Protein AF-K1SAR2-F1 (afdb_monomer_lite)

InterPro domains:
  IPR029493 ATP-dependent RecD2 DNA helicase-like, helix-hairpin-helix domain [PF14490] (45-134)

Structure (mmCIF, N/CA/C/O backbone):
data_AF-K1SAR2-F1
#
_entry.id   AF-K1SAR2-F1
#
loop_
_atom_site.group_PDB
_atom_site.id
_atom_site.type_symbol
_atom_site.label_atom_id
_atom_site.label_alt_id
_atom_site.label_comp_id
_atom_site.label_asym_id
_atom_site.label_entity_id
_atom_site.label_seq_id
_atom_site.pdbx_PDB_ins_code
_atom_site.Cartn_x
_atom_site.Cartn_y
_atom_site.Cartn_z
_atom_site.occupancy
_atom_site.B_iso_or_equiv
_atom_site.auth_seq_id
_atom_site.auth_comp_id
_atom_site.auth_asym_id
_atom_site.auth_atom_id
_atom_site.pdbx_PDB_model_num
ATOM 1 N N . MET A 1 1 ? -13.795 -10.267 24.589 1.00 80.06 1 MET A N 1
ATOM 2 C CA . MET A 1 1 ? -12.556 -9.592 24.129 1.00 80.06 1 MET A CA 1
ATOM 3 C C . MET A 1 1 ? -12.814 -8.097 23.922 1.00 80.06 1 MET A C 1
ATOM 5 O O . MET A 1 1 ? -13.936 -7.652 24.122 1.00 80.06 1 MET A O 1
ATOM 9 N N . LEU A 1 2 ? -11.798 -7.275 23.608 1.00 86.25 2 LEU A N 1
ATOM 10 C CA . LEU A 1 2 ? -12.027 -5.857 23.268 1.00 86.25 2 LEU A CA 1
ATOM 11 C C . LEU A 1 2 ? -12.866 -5.720 21.990 1.00 86.25 2 LEU A C 1
ATOM 13 O O . LEU A 1 2 ? -13.770 -4.899 21.973 1.00 86.25 2 LEU A O 1
ATOM 17 N N . ALA A 1 3 ? -12.591 -6.562 20.989 1.00 87.00 3 ALA A N 1
ATOM 18 C CA . ALA A 1 3 ? -13.339 -6.624 19.735 1.00 87.00 3 ALA A CA 1
ATOM 19 C C . ALA A 1 3 ? -14.831 -6.903 19.970 1.00 87.00 3 ALA A C 1
ATOM 21 O O . ALA A 1 3 ? -15.654 -6.113 19.527 1.00 87.00 3 ALA A O 1
ATOM 22 N N . ASP A 1 4 ? -15.166 -7.929 20.761 1.00 92.56 4 ASP A N 1
ATOM 23 C CA . ASP A 1 4 ? -16.566 -8.243 21.095 1.00 92.56 4 ASP A CA 1
ATOM 24 C C . ASP A 1 4 ? -17.285 -7.037 21.710 1.00 92.56 4 ASP A C 1
ATOM 26 O O . ASP A 1 4 ? -18.366 -6.688 21.277 1.00 92.56 4 ASP A O 1
ATOM 30 N N . ARG A 1 5 ? -16.639 -6.302 22.628 1.00 92.81 5 ARG A N 1
ATOM 31 C CA . ARG A 1 5 ? -17.244 -5.106 23.247 1.00 92.81 5 ARG A CA 1
ATOM 32 C C . ARG A 1 5 ? -17.472 -3.950 22.274 1.00 92.81 5 ARG A C 1
ATOM 34 O O . ARG A 1 5 ? -18.338 -3.119 22.530 1.00 92.81 5 ARG A O 1
ATOM 41 N N . ILE A 1 6 ? -16.664 -3.855 21.219 1.00 91.38 6 ILE A N 1
ATOM 42 C CA . ILE A 1 6 ? -16.856 -2.866 20.156 1.00 91.38 6 ILE A CA 1
ATOM 43 C C . ILE A 1 6 ? -18.076 -3.265 19.321 1.00 91.38 6 ILE A C 1
ATOM 45 O O . ILE A 1 6 ? -18.974 -2.446 19.143 1.00 91.38 6 ILE A O 1
ATOM 49 N N . VAL A 1 7 ? -18.148 -4.531 18.905 1.00 93.75 7 VAL A N 1
ATOM 50 C CA . VAL A 1 7 ? -19.267 -5.064 18.115 1.00 93.75 7 VAL A CA 1
ATOM 51 C C . VAL A 1 7 ? -20.577 -5.055 18.907 1.00 93.75 7 VAL A C 1
ATOM 53 O O . VAL A 1 7 ? -21.597 -4.644 18.374 1.00 93.75 7 VAL A O 1
ATOM 56 N N . ASP A 1 8 ? -20.561 -5.408 20.191 1.00 94.88 8 ASP A N 1
ATOM 57 C CA . ASP A 1 8 ? -21.747 -5.391 21.058 1.00 94.88 8 ASP A CA 1
ATOM 58 C C . ASP A 1 8 ? -22.341 -3.983 21.199 1.00 94.88 8 ASP A C 1
ATOM 60 O O . ASP A 1 8 ? -23.549 -3.826 21.375 1.00 94.88 8 ASP A O 1
ATOM 64 N N . LYS A 1 9 ? -21.493 -2.947 21.152 1.00 94.56 9 LYS A N 1
ATOM 65 C CA . LYS A 1 9 ? -21.925 -1.558 21.320 1.00 94.56 9 LYS A CA 1
ATOM 66 C C . LYS A 1 9 ? -22.355 -0.902 20.010 1.00 94.56 9 LYS A C 1
ATOM 68 O O . LYS A 1 9 ? -23.314 -0.135 20.015 1.00 94.56 9 LYS A O 1
ATOM 73 N N . PHE A 1 10 ? -21.630 -1.157 18.926 1.00 94.44 10 PHE A N 1
ATOM 74 C CA . PHE A 1 10 ? -21.813 -0.447 17.658 1.00 94.44 10 PHE A CA 1
ATOM 75 C C . PHE A 1 10 ? -22.433 -1.305 16.555 1.00 94.44 10 PHE A C 1
ATOM 77 O O . PHE A 1 10 ? -22.876 -0.766 15.549 1.00 94.44 10 PHE A O 1
ATOM 84 N N . GLY A 1 11 ? -22.512 -2.623 16.734 1.00 94.69 11 GLY A N 1
ATOM 85 C CA . GLY A 1 11 ? -23.133 -3.538 15.781 1.00 94.69 11 GLY A CA 1
ATOM 86 C C . GLY A 1 11 ? -22.559 -3.381 14.374 1.00 94.69 11 GLY A C 1
ATOM 87 O O . GLY A 1 11 ? -21.339 -3.373 14.182 1.00 94.69 11 GLY A O 1
ATOM 88 N N . GLU A 1 12 ? -23.453 -3.223 13.399 1.00 93.25 12 GLU A N 1
ATOM 89 C CA . GLU A 1 12 ? -23.121 -3.047 11.980 1.00 93.25 12 GLU A CA 1
ATOM 90 C C . GLU A 1 12 ? -22.351 -1.744 11.698 1.00 93.25 12 GLU A C 1
ATOM 92 O O . GLU A 1 12 ? -21.537 -1.703 10.776 1.00 93.25 12 GLU A O 1
ATOM 97 N N . ASP A 1 13 ? -22.503 -0.717 12.542 1.00 94.69 13 ASP A N 1
ATOM 98 C CA . ASP A 1 13 ? -21.791 0.561 12.420 1.00 94.69 13 ASP A CA 1
ATOM 99 C C . ASP A 1 13 ? -20.332 0.492 12.890 1.00 94.69 13 ASP A C 1
ATOM 101 O O . ASP A 1 13 ? -19.609 1.478 12.781 1.00 94.69 13 ASP A O 1
ATOM 105 N N . THR A 1 14 ? -19.863 -0.647 13.412 1.00 93.06 14 THR A N 1
ATOM 106 C CA . THR A 1 14 ? -18.519 -0.773 14.002 1.00 93.06 14 THR A CA 1
ATOM 107 C C . THR A 1 14 ? -17.421 -0.259 13.070 1.00 93.06 14 THR A C 1
ATOM 109 O O . THR A 1 14 ? -16.591 0.544 13.490 1.00 93.06 14 THR A O 1
ATOM 112 N N . PHE A 1 15 ? -17.411 -0.696 11.808 1.00 90.94 15 PHE A N 1
ATOM 113 C CA . PHE A 1 15 ? -16.390 -0.264 10.849 1.00 90.94 15 PHE A CA 1
ATOM 114 C C . PHE A 1 15 ? -16.514 1.219 10.515 1.00 90.94 15 PHE A C 1
ATOM 116 O O . PHE A 1 15 ? -15.514 1.928 10.568 1.00 90.94 15 PHE A O 1
ATOM 123 N N . ARG A 1 16 ? -17.739 1.693 10.259 1.00 94.12 16 ARG A N 1
ATOM 124 C CA . ARG A 1 16 ? -18.018 3.106 9.990 1.00 94.12 16 ARG A CA 1
ATOM 125 C C . ARG A 1 16 ? -17.544 3.993 11.139 1.00 94.12 16 ARG A C 1
ATOM 127 O O . ARG A 1 16 ? -16.902 5.000 10.902 1.00 94.12 16 ARG A O 1
ATOM 134 N N . ILE A 1 17 ? -17.782 3.588 12.385 1.00 95.75 17 ILE A N 1
ATOM 135 C CA . ILE A 1 17 ? -17.346 4.333 13.570 1.00 95.75 17 ILE A CA 1
ATOM 136 C C . ILE A 1 17 ? -15.827 4.331 13.710 1.00 95.75 17 ILE A C 1
ATOM 138 O O . ILE A 1 17 ? -15.260 5.362 14.042 1.00 95.75 17 ILE A O 1
ATOM 142 N N . ILE A 1 18 ? -15.149 3.211 13.451 1.00 94.25 18 ILE A N 1
ATOM 143 C CA . ILE A 1 18 ? -13.682 3.186 13.508 1.00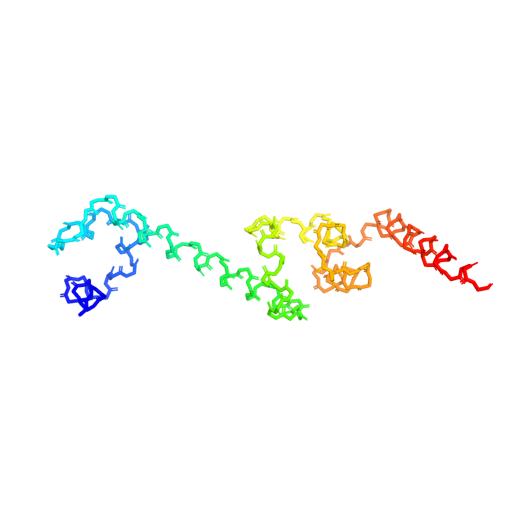 94.25 18 ILE A CA 1
ATOM 144 C C . ILE A 1 18 ? -13.073 4.098 12.425 1.00 94.25 18 ILE A C 1
ATOM 146 O O . ILE A 1 18 ? -12.022 4.685 12.673 1.00 94.25 18 ILE A O 1
ATOM 150 N N . GLU A 1 19 ? -13.706 4.220 11.255 1.00 91.12 19 GLU A N 1
ATOM 151 C CA . GLU A 1 19 ? -13.211 5.036 10.134 1.00 91.12 19 GLU A CA 1
ATOM 152 C C . GLU A 1 19 ? -13.605 6.526 10.238 1.00 91.12 19 GLU A C 1
ATOM 154 O O . GLU A 1 19 ? -12.770 7.390 9.995 1.00 91.12 19 GLU A O 1
ATOM 159 N N . GLU A 1 20 ? -14.848 6.844 10.608 1.00 94.12 20 GLU A N 1
ATOM 160 C CA . GLU A 1 20 ? -15.413 8.204 10.524 1.00 94.12 20 GLU A CA 1
ATOM 161 C C . GLU A 1 20 ? -15.500 8.934 11.873 1.00 94.12 20 GLU A C 1
ATOM 163 O O . GLU A 1 20 ? -15.354 10.153 11.922 1.00 94.12 20 GLU A O 1
ATOM 168 N N . GLU A 1 21 ? -15.756 8.205 12.964 1.00 95.94 21 GLU A N 1
ATOM 169 C CA . GLU A 1 21 ? -16.022 8.760 14.305 1.00 95.94 21 GLU A CA 1
ATOM 170 C C . GLU A 1 21 ? -15.235 7.994 15.396 1.00 95.94 21 GLU A C 1
ATOM 172 O O . GLU A 1 21 ? -15.825 7.505 16.376 1.00 95.94 21 GLU A O 1
ATOM 177 N N . PRO A 1 22 ? -13.906 7.805 15.249 1.00 95.88 22 PRO A N 1
ATOM 178 C CA . PRO A 1 22 ? -13.144 6.889 16.092 1.00 95.88 22 PRO A CA 1
ATOM 179 C C . PRO A 1 22 ? -13.215 7.242 17.577 1.00 95.88 22 PRO A C 1
ATOM 181 O O . PRO A 1 22 ? -13.225 6.346 18.420 1.00 95.88 22 PRO A O 1
ATOM 184 N N . GLU A 1 23 ? -13.351 8.518 17.935 1.00 96.62 23 GLU A N 1
ATOM 185 C CA . GLU A 1 23 ? -13.522 8.987 19.310 1.00 96.62 23 GLU A CA 1
ATOM 186 C C . GLU A 1 23 ? -14.665 8.294 20.061 1.00 96.62 23 GLU A C 1
ATOM 188 O O . GLU A 1 23 ? -14.568 8.119 21.280 1.00 96.62 23 GLU A O 1
ATOM 193 N N . ARG A 1 24 ? -15.699 7.814 19.360 1.00 96.25 24 ARG A N 1
ATOM 194 C CA . ARG A 1 24 ? -16.817 7.084 19.970 1.00 96.25 24 ARG A CA 1
ATOM 195 C C . ARG A 1 24 ? -16.405 5.744 20.551 1.00 96.25 24 ARG A C 1
ATOM 197 O O . ARG A 1 24 ? -17.014 5.285 21.516 1.00 96.25 24 ARG A O 1
ATOM 204 N N . LEU A 1 25 ? -15.309 5.142 20.089 1.00 95.88 25 LEU A N 1
ATOM 205 C CA . LEU A 1 25 ? -14.757 3.950 20.738 1.00 95.88 25 LEU A CA 1
ATOM 206 C C . LEU A 1 25 ? -14.395 4.222 22.208 1.00 95.88 25 LEU A C 1
ATOM 208 O O . LEU A 1 25 ? -14.452 3.301 23.022 1.00 95.88 25 LEU A O 1
ATOM 212 N N . ALA A 1 26 ? -14.085 5.470 22.586 1.00 96.12 26 ALA A N 1
ATOM 213 C CA . ALA A 1 26 ? -13.823 5.848 23.977 1.00 96.12 26 ALA A CA 1
ATOM 214 C C . ALA A 1 26 ? -15.069 5.771 24.881 1.00 96.12 26 ALA A C 1
ATOM 216 O O . ALA A 1 26 ? -14.947 5.767 26.106 1.00 96.12 26 ALA A O 1
ATOM 217 N N . GLU A 1 27 ? -16.269 5.632 24.309 1.00 94.06 27 GLU A N 1
ATOM 218 C CA . GLU A 1 27 ? -17.475 5.329 25.075 1.00 94.06 27 GLU A CA 1
ATOM 219 C C . GLU A 1 27 ? -17.483 3.886 25.634 1.00 94.06 27 GLU A C 1
ATOM 221 O O . GLU A 1 27 ? -18.387 3.514 26.390 1.00 94.06 27 GLU A O 1
ATOM 226 N N . ILE A 1 28 ? -16.522 3.041 25.243 1.00 94.50 28 ILE A N 1
ATOM 227 C CA . ILE A 1 28 ? -16.333 1.687 25.771 1.00 94.50 28 ILE A CA 1
ATOM 228 C C . ILE A 1 28 ? -15.343 1.739 26.930 1.00 94.50 28 ILE A C 1
ATOM 230 O O . ILE A 1 28 ? -14.194 2.165 26.793 1.00 94.50 28 ILE A O 1
ATOM 234 N N . ARG A 1 29 ? -15.750 1.207 28.088 1.00 91.69 29 ARG A N 1
ATOM 235 C CA . ARG A 1 29 ? -14.908 1.165 29.291 1.00 91.69 29 ARG A CA 1
ATOM 236 C C . ARG A 1 29 ? -13.537 0.534 28.999 1.00 91.69 29 ARG A C 1
ATOM 238 O O . ARG A 1 29 ? -13.439 -0.651 28.673 1.00 91.69 29 ARG A O 1
ATOM 245 N N . GLY A 1 30 ? -12.470 1.307 29.201 1.00 91.44 30 GLY A N 1
ATOM 246 C CA . GLY A 1 30 ? -11.085 0.865 28.991 1.00 91.44 30 GLY A CA 1
ATOM 247 C C . GLY A 1 30 ? -10.510 1.166 27.600 1.00 91.44 30 GLY A C 1
ATOM 248 O O . GLY A 1 30 ? -9.404 0.708 27.300 1.00 91.44 30 GLY A O 1
ATOM 249 N N . ILE A 1 31 ? -11.224 1.927 26.767 1.00 94.81 31 ILE A N 1
ATOM 250 C CA . ILE A 1 31 ? -10.677 2.590 25.580 1.00 94.81 31 ILE A CA 1
ATOM 251 C C . ILE A 1 31 ? -10.559 4.081 25.897 1.00 94.81 31 ILE A C 1
ATOM 253 O O . ILE A 1 31 ? -11.526 4.721 26.290 1.00 94.81 31 ILE A O 1
ATOM 257 N N . THR A 1 32 ? -9.354 4.629 25.773 1.00 96.50 32 THR A N 1
ATOM 258 C CA . THR A 1 32 ? -9.138 6.080 25.813 1.00 96.50 32 THR A CA 1
ATOM 259 C C . THR A 1 32 ? -9.292 6.649 24.409 1.00 96.50 32 THR A C 1
ATOM 261 O O . THR A 1 32 ? -9.081 5.925 23.439 1.00 96.50 32 THR A O 1
ATOM 264 N N . THR A 1 33 ? -9.559 7.948 24.275 1.00 95.44 33 THR A N 1
ATOM 265 C CA . THR A 1 33 ? -9.592 8.617 22.962 1.00 95.44 33 THR A CA 1
ATOM 266 C C . THR A 1 33 ? -8.303 8.388 22.177 1.00 95.44 33 THR A C 1
ATOM 268 O O . THR A 1 33 ? -8.352 8.062 21.003 1.00 95.44 33 THR A O 1
ATOM 271 N N . ARG A 1 34 ? -7.137 8.433 22.836 1.00 96.12 34 ARG A N 1
ATOM 272 C CA . ARG A 1 34 ? -5.860 8.087 22.191 1.00 96.12 34 ARG A CA 1
ATOM 273 C C . ARG A 1 34 ? -5.873 6.671 21.613 1.00 96.12 34 ARG A C 1
ATOM 275 O O . ARG A 1 34 ? -5.569 6.491 20.446 1.00 96.12 34 ARG A O 1
ATOM 282 N N . LYS A 1 35 ? -6.270 5.681 22.418 1.00 94.94 35 LYS A N 1
ATOM 283 C CA . LYS A 1 35 ? -6.344 4.286 21.971 1.00 94.94 35 LYS A CA 1
ATOM 284 C C . LYS A 1 35 ? -7.358 4.106 20.840 1.00 94.94 35 LYS A C 1
ATOM 286 O O . LYS A 1 35 ? -7.161 3.251 19.989 1.00 94.94 35 LYS A O 1
ATOM 291 N N . ALA A 1 36 ? -8.432 4.886 20.848 1.00 95.81 36 ALA A N 1
ATOM 292 C CA . ALA A 1 36 ? -9.414 4.899 19.781 1.00 95.81 36 ALA A CA 1
ATOM 293 C C . ALA A 1 36 ? -8.823 5.398 18.453 1.00 95.81 36 ALA A C 1
ATOM 295 O O . ALA A 1 36 ? -8.953 4.709 17.444 1.00 95.81 36 ALA A O 1
ATOM 296 N N . MET A 1 37 ? -8.093 6.519 18.479 1.00 96.50 37 MET A N 1
ATOM 297 C CA . MET A 1 37 ? -7.363 7.019 17.307 1.00 96.50 37 MET A CA 1
ATOM 298 C C . MET A 1 37 ? -6.318 6.002 16.831 1.00 96.50 37 MET A C 1
ATOM 300 O O . MET A 1 37 ? -6.265 5.694 15.648 1.00 96.50 37 MET A O 1
ATOM 304 N N . ASP A 1 38 ? -5.560 5.393 17.751 1.00 95.25 38 ASP A N 1
ATOM 305 C CA . ASP A 1 38 ? -4.561 4.373 17.404 1.00 95.25 38 ASP A CA 1
ATOM 306 C C . ASP A 1 38 ? -5.195 3.142 16.721 1.00 95.25 38 ASP A C 1
ATOM 308 O O . ASP A 1 38 ? -4.573 2.523 15.857 1.00 95.25 38 ASP A O 1
ATOM 312 N N . ILE A 1 39 ? -6.417 2.751 17.115 1.00 93.31 39 ILE A N 1
ATOM 313 C CA . ILE A 1 39 ? -7.172 1.660 16.474 1.00 93.31 39 ILE A CA 1
ATOM 314 C C . ILE A 1 39 ? -7.592 2.060 15.058 1.00 93.31 39 ILE A C 1
ATOM 316 O O . ILE A 1 39 ? -7.456 1.248 14.144 1.00 93.31 39 ILE A O 1
ATOM 320 N N . SER A 1 40 ? -8.084 3.288 14.888 1.00 94.62 40 SER A N 1
ATOM 321 C CA . SER A 1 40 ? -8.497 3.839 13.595 1.00 94.62 40 SER A CA 1
ATOM 322 C C . SER A 1 40 ? -7.338 3.867 12.604 1.00 94.62 40 SER A C 1
ATOM 324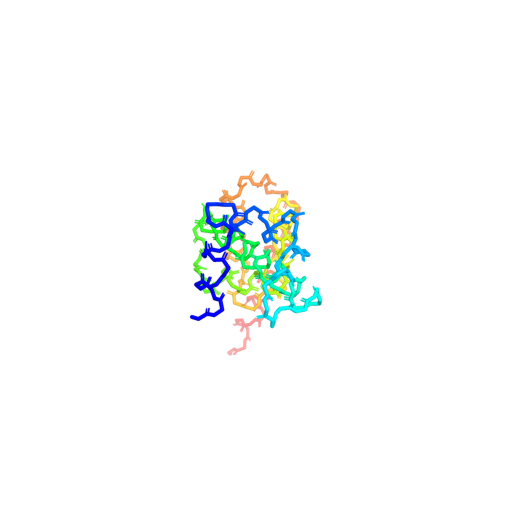 O O . SER A 1 40 ? -7.411 3.230 11.556 1.00 94.62 40 SER A O 1
ATOM 326 N N . THR A 1 41 ? -6.207 4.458 13.000 1.00 93.62 41 THR A N 1
ATOM 327 C CA . THR A 1 41 ? -4.994 4.515 12.175 1.00 93.62 41 THR A CA 1
ATOM 328 C C . THR A 1 41 ? -4.503 3.123 11.781 1.00 93.62 41 THR A C 1
ATOM 330 O O . THR A 1 41 ? -4.213 2.879 10.617 1.00 93.62 41 THR A O 1
ATOM 333 N N . GLN A 1 42 ? -4.477 2.162 12.710 1.00 91.50 42 GLN A N 1
ATOM 334 C CA . GLN A 1 42 ? -4.084 0.786 12.381 1.00 91.50 42 GLN A CA 1
ATOM 335 C C . GLN A 1 42 ? -5.060 0.086 11.428 1.00 91.50 42 GLN A C 1
ATOM 337 O O . GLN A 1 42 ? -4.654 -0.809 10.681 1.00 91.50 42 GLN A O 1
ATOM 342 N N . LEU A 1 43 ? -6.354 0.412 11.489 1.00 90.88 43 LEU A N 1
ATOM 343 C CA . LEU A 1 43 ? -7.334 -0.131 10.554 1.00 90.88 43 LEU A CA 1
ATOM 344 C C . LEU A 1 43 ? -7.112 0.452 9.156 1.00 90.88 43 LEU A C 1
ATOM 346 O O . LEU A 1 43 ? -7.107 -0.308 8.186 1.00 90.88 43 LEU A O 1
ATOM 350 N N . GLU A 1 44 ? -6.880 1.760 9.075 1.00 89.94 44 GLU A N 1
ATOM 351 C CA . GLU A 1 44 ? -6.608 2.476 7.831 1.00 89.94 44 GLU A CA 1
ATOM 352 C C . GLU A 1 44 ? -5.307 1.997 7.173 1.00 89.94 44 GLU A C 1
ATOM 354 O O . GLU A 1 44 ? -5.328 1.573 6.023 1.00 89.94 44 GLU A O 1
ATOM 359 N N . GLU A 1 45 ? -4.209 1.876 7.921 1.00 87.81 45 GLU A N 1
ATOM 360 C CA . GLU A 1 45 ? -2.945 1.323 7.408 1.00 87.81 45 GLU A CA 1
ATOM 361 C C . GLU A 1 45 ? -3.110 -0.104 6.854 1.00 87.81 45 GLU A C 1
ATOM 363 O O . GLU A 1 45 ? -2.537 -0.466 5.822 1.00 87.81 45 GLU A O 1
ATOM 368 N N . LYS A 1 46 ? -3.921 -0.940 7.518 1.00 89.12 46 LYS A N 1
ATOM 369 C CA . LYS A 1 46 ? -4.234 -2.295 7.034 1.00 89.12 46 LYS A CA 1
ATOM 370 C C . LYS A 1 46 ? -5.115 -2.282 5.789 1.00 89.12 46 LYS A C 1
ATOM 372 O O . LYS A 1 46 ? -5.010 -3.202 4.974 1.00 89.12 46 LYS A O 1
ATOM 377 N N . LYS A 1 47 ? -6.004 -1.297 5.660 1.00 89.88 47 LYS A N 1
ATOM 378 C CA . LYS A 1 47 ? -6.841 -1.088 4.475 1.00 89.88 47 LYS A CA 1
ATOM 379 C C . LYS A 1 47 ? -5.974 -0.665 3.295 1.00 89.88 47 LYS A C 1
ATOM 381 O O . LYS A 1 47 ? -5.978 -1.377 2.298 1.00 89.88 47 LYS A O 1
ATOM 386 N N . ASP A 1 48 ? -5.126 0.342 3.469 1.00 91.88 48 ASP A N 1
ATOM 387 C CA . ASP A 1 48 ? -4.176 0.803 2.454 1.00 91.88 48 ASP A CA 1
ATOM 388 C C . ASP A 1 48 ? -3.247 -0.313 1.978 1.00 91.88 48 ASP A C 1
ATOM 390 O O . ASP A 1 48 ? -3.066 -0.514 0.776 1.00 91.88 48 ASP A O 1
ATOM 394 N N . MET A 1 49 ? -2.686 -1.089 2.913 1.00 91.75 49 MET A N 1
ATOM 395 C CA . MET A 1 49 ? -1.840 -2.234 2.573 1.00 91.75 49 MET A CA 1
ATOM 396 C C . MET A 1 49 ? -2.594 -3.247 1.711 1.00 91.75 49 MET A C 1
ATOM 398 O O . MET A 1 49 ? -2.069 -3.717 0.701 1.00 91.75 49 MET A O 1
ATOM 402 N N . ARG A 1 50 ? -3.827 -3.586 2.095 1.00 92.12 50 ARG A N 1
ATOM 403 C CA . ARG A 1 50 ? -4.670 -4.531 1.357 1.00 92.12 50 ARG A CA 1
ATOM 404 C C . ARG A 1 50 ? -5.030 -4.004 -0.030 1.00 92.12 50 ARG A C 1
ATOM 406 O O . ARG A 1 50 ? -4.922 -4.763 -0.992 1.00 92.12 50 ARG A O 1
ATOM 413 N N . ASP A 1 51 ? -5.405 -2.738 -0.145 1.00 93.25 51 ASP A N 1
ATOM 414 C CA . ASP A 1 51 ? -5.801 -2.134 -1.417 1.00 93.25 51 ASP A CA 1
ATOM 415 C C . ASP A 1 51 ? -4.611 -2.070 -2.381 1.00 93.25 51 ASP A C 1
ATOM 417 O O . ASP A 1 51 ? -4.722 -2.482 -3.540 1.00 93.25 51 ASP A O 1
ATOM 421 N N . VAL A 1 52 ? -3.428 -1.700 -1.879 1.00 92.44 52 VAL A N 1
ATOM 422 C CA . VAL A 1 52 ? -2.181 -1.761 -2.651 1.00 92.44 52 VAL A CA 1
ATOM 423 C C . VAL A 1 52 ? -1.860 -3.193 -3.078 1.00 92.44 52 VAL A C 1
ATOM 425 O O . VAL A 1 52 ? -1.478 -3.422 -4.226 1.00 92.44 52 VAL A O 1
ATOM 428 N N . MET A 1 53 ? -2.015 -4.181 -2.194 1.00 92.25 53 MET A N 1
ATOM 429 C CA . MET A 1 53 ? -1.767 -5.581 -2.551 1.00 92.25 53 MET A CA 1
ATOM 430 C C . MET A 1 53 ? -2.691 -6.058 -3.677 1.00 92.25 53 MET A C 1
ATOM 432 O O . MET A 1 53 ? -2.203 -6.693 -4.612 1.00 92.25 53 MET A O 1
ATOM 436 N N . ILE A 1 54 ? -3.984 -5.724 -3.620 1.00 92.19 54 ILE A N 1
ATOM 437 C CA . ILE A 1 54 ? -4.967 -6.059 -4.663 1.00 92.19 54 ILE A CA 1
ATOM 438 C C . ILE A 1 54 ? -4.606 -5.366 -5.982 1.00 92.19 54 ILE A C 1
ATOM 440 O O . ILE A 1 54 ? -4.595 -6.006 -7.035 1.00 92.19 54 ILE A O 1
ATOM 444 N N . PHE A 1 55 ? -4.246 -4.083 -5.929 1.00 90.62 55 PHE A N 1
ATOM 445 C CA . PHE A 1 55 ? -3.807 -3.320 -7.096 1.00 90.62 55 PHE A CA 1
ATOM 446 C C . PHE A 1 55 ? -2.587 -3.952 -7.776 1.00 90.62 55 PHE A C 1
ATOM 448 O O . PHE A 1 55 ? -2.594 -4.198 -8.982 1.00 90.62 55 PHE A O 1
ATOM 455 N N . LEU A 1 56 ? -1.553 -4.283 -6.999 1.00 89.31 56 LEU A N 1
ATOM 456 C CA . LEU A 1 56 ? -0.331 -4.905 -7.508 1.00 89.31 56 LEU A CA 1
ATOM 457 C C . LEU A 1 56 ? -0.585 -6.327 -8.029 1.00 89.31 56 LEU A C 1
ATOM 459 O O . LEU A 1 56 ? -0.021 -6.726 -9.051 1.00 89.31 56 LEU A O 1
ATOM 463 N N . GLN A 1 57 ? -1.481 -7.078 -7.386 1.00 89.50 57 GLN A N 1
ATOM 464 C CA . GLN A 1 57 ? -1.925 -8.382 -7.876 1.00 89.50 57 GLN A CA 1
ATOM 465 C C . GLN A 1 57 ? -2.632 -8.275 -9.236 1.00 89.50 57 GLN A C 1
ATOM 467 O O . GLN A 1 57 ? -2.466 -9.170 -10.065 1.00 89.50 57 GLN A O 1
ATOM 472 N N . GLY A 1 58 ? -3.348 -7.178 -9.509 1.00 85.44 58 GLY A N 1
ATOM 473 C CA . GLY A 1 58 ? -3.921 -6.882 -10.829 1.00 85.44 58 GLY A CA 1
ATOM 474 C C . GLY A 1 58 ? -2.874 -6.830 -11.951 1.00 85.44 58 GLY A C 1
ATOM 475 O O . GLY A 1 58 ? -3.155 -7.227 -13.079 1.00 85.44 58 GLY A O 1
ATOM 476 N N . TYR A 1 59 ? -1.632 -6.460 -11.627 1.00 81.88 59 TYR A N 1
ATOM 477 C CA . TYR A 1 59 ? -0.483 -6.529 -12.538 1.00 81.88 59 TYR A CA 1
ATOM 478 C C . TYR A 1 59 ? 0.303 -7.841 -12.427 1.00 81.88 59 TYR A C 1
ATOM 480 O O . TYR A 1 59 ? 1.410 -7.955 -12.950 1.00 81.88 59 TYR A O 1
ATOM 488 N N . GLY A 1 60 ? -0.239 -8.853 -11.750 1.00 81.69 60 GLY A N 1
ATOM 489 C CA . GLY A 1 60 ? 0.381 -10.160 -11.538 1.00 81.69 60 GLY A CA 1
ATOM 490 C C . GLY A 1 60 ? 1.669 -10.114 -10.712 1.00 81.69 60 GLY A C 1
ATOM 491 O O . GLY A 1 60 ? 2.566 -10.931 -10.927 1.00 81.69 60 GLY A O 1
ATOM 492 N N . ILE A 1 61 ? 1.774 -9.153 -9.793 1.00 86.81 61 ILE A N 1
ATOM 493 C CA . ILE A 1 61 ? 2.876 -9.045 -8.834 1.00 86.81 61 ILE A CA 1
ATOM 494 C C . ILE A 1 61 ? 2.589 -9.974 -7.650 1.00 86.81 61 ILE A C 1
ATOM 496 O O . ILE A 1 61 ? 1.490 -9.984 -7.096 1.00 86.81 61 ILE A O 1
ATOM 500 N N . SER A 1 62 ? 3.583 -10.776 -7.259 1.00 89.25 62 SER A N 1
ATOM 501 C CA . SER A 1 62 ? 3.433 -11.725 -6.147 1.00 89.25 62 SER A CA 1
ATOM 502 C C . SER A 1 62 ? 3.215 -11.007 -4.803 1.00 89.25 62 SER A C 1
ATOM 504 O O . SER A 1 62 ? 3.846 -9.968 -4.590 1.00 89.25 62 SER A O 1
ATOM 506 N N . PRO A 1 63 ? 2.464 -11.590 -3.846 1.00 89.56 63 PRO A N 1
ATOM 507 C CA . PRO A 1 63 ? 2.229 -10.985 -2.531 1.00 89.56 63 PRO A CA 1
ATOM 508 C C . PRO A 1 63 ? 3.513 -10.579 -1.796 1.00 89.56 63 PRO A C 1
ATOM 510 O O . PRO A 1 63 ? 3.599 -9.481 -1.259 1.00 89.56 63 PRO A O 1
ATOM 513 N N . THR A 1 64 ? 4.550 -11.421 -1.839 1.00 91.00 64 THR A N 1
ATOM 514 C CA . THR A 1 64 ? 5.855 -11.139 -1.217 1.00 91.00 64 THR A CA 1
ATOM 515 C C . THR A 1 64 ? 6.495 -9.868 -1.769 1.00 91.00 64 THR A C 1
ATOM 517 O O . THR A 1 64 ? 7.112 -9.102 -1.029 1.00 91.00 64 THR A O 1
ATOM 520 N N . LEU A 1 65 ? 6.358 -9.642 -3.076 1.00 89.00 65 LEU A N 1
ATOM 521 C CA . LEU A 1 65 ? 6.888 -8.456 -3.735 1.00 89.00 65 LEU A CA 1
ATOM 522 C C . LEU A 1 65 ? 6.010 -7.234 -3.461 1.00 89.00 65 LEU A C 1
ATOM 524 O O . LEU A 1 65 ? 6.544 -6.167 -3.176 1.00 89.00 65 LEU A O 1
ATOM 528 N N . SER A 1 66 ? 4.688 -7.409 -3.444 1.00 91.88 66 SER A N 1
ATOM 529 C CA . SER A 1 66 ? 3.737 -6.360 -3.072 1.00 91.88 66 SER A CA 1
ATOM 530 C C . SER A 1 66 ? 4.005 -5.809 -1.672 1.00 91.88 66 SER A C 1
ATOM 532 O O . SER A 1 66 ? 4.020 -4.594 -1.500 1.00 91.88 66 SER A O 1
ATOM 534 N N . THR A 1 67 ? 4.323 -6.666 -0.696 1.00 92.81 67 THR A N 1
ATOM 535 C CA . THR A 1 67 ? 4.718 -6.226 0.653 1.00 92.81 67 THR A CA 1
ATOM 536 C C . THR A 1 67 ? 5.972 -5.353 0.627 1.00 92.81 67 THR A C 1
ATOM 538 O O . THR A 1 67 ? 6.015 -4.325 1.294 1.00 92.81 67 THR A O 1
ATOM 541 N N . LYS A 1 68 ? 6.995 -5.722 -0.155 1.00 92.81 68 LYS A N 1
ATOM 542 C CA . LYS A 1 68 ? 8.222 -4.915 -0.275 1.00 92.81 68 LYS A CA 1
ATOM 543 C C . LYS A 1 68 ? 7.948 -3.554 -0.910 1.00 92.81 68 LYS A C 1
ATOM 545 O O . LYS A 1 68 ? 8.443 -2.545 -0.424 1.00 92.81 68 LYS A O 1
ATOM 550 N N . ILE A 1 69 ? 7.144 -3.532 -1.972 1.00 92.81 69 ILE A N 1
ATOM 551 C CA . ILE A 1 69 ? 6.759 -2.296 -2.657 1.00 92.81 69 ILE A CA 1
ATOM 552 C C . ILE A 1 69 ? 5.967 -1.389 -1.703 1.00 92.81 69 ILE A C 1
ATOM 554 O O . ILE A 1 69 ? 6.282 -0.205 -1.591 1.00 92.81 69 ILE A O 1
ATOM 558 N N . PHE A 1 70 ? 4.990 -1.940 -0.975 1.00 93.94 70 PHE A N 1
ATOM 559 C CA . PHE A 1 70 ? 4.211 -1.187 0.008 1.00 93.94 70 PHE A CA 1
ATOM 560 C C . PHE A 1 70 ? 5.086 -0.645 1.141 1.00 93.94 70 PHE A C 1
ATOM 562 O O . PHE A 1 70 ? 4.963 0.520 1.492 1.00 93.94 70 PHE A O 1
ATOM 569 N N . ASN A 1 71 ? 6.024 -1.431 1.670 1.00 92.81 71 ASN A N 1
ATOM 570 C CA . ASN A 1 71 ? 6.923 -0.956 2.725 1.00 92.81 71 ASN A CA 1
ATOM 571 C C . ASN A 1 71 ? 7.814 0.214 2.269 1.00 92.81 71 ASN A C 1
ATOM 573 O O . ASN A 1 71 ? 8.172 1.057 3.087 1.00 92.81 71 ASN A O 1
ATOM 577 N N . ASN A 1 72 ? 8.158 0.284 0.979 1.00 94.44 72 ASN A N 1
ATOM 578 C CA . ASN A 1 72 ? 8.965 1.373 0.429 1.00 94.44 72 ASN A CA 1
ATOM 579 C C . ASN A 1 72 ? 8.147 2.631 0.098 1.00 94.44 72 ASN A C 1
ATOM 581 O O . ASN A 1 72 ? 8.613 3.753 0.310 1.00 94.44 72 ASN A O 1
ATOM 585 N N . TYR A 1 73 ? 6.944 2.467 -0.455 1.00 94.06 73 TYR A N 1
ATOM 586 C CA . TYR A 1 73 ? 6.188 3.588 -1.023 1.00 94.06 73 TYR A CA 1
ATOM 587 C C . TYR A 1 73 ? 4.867 3.894 -0.321 1.00 94.06 73 TYR A C 1
ATOM 589 O O . TYR A 1 73 ? 4.355 5.004 -0.479 1.00 94.06 73 TYR A O 1
ATOM 597 N N . GLY A 1 74 ? 4.318 2.952 0.440 1.00 93.94 74 GLY A N 1
ATOM 598 C CA . GLY A 1 74 ? 2.947 2.995 0.933 1.00 93.94 74 GLY A CA 1
ATOM 599 C C . GLY A 1 74 ? 1.964 3.161 -0.224 1.00 93.94 74 GLY A C 1
ATOM 600 O O . GLY A 1 74 ? 2.117 2.562 -1.291 1.00 93.94 74 GLY A O 1
ATOM 601 N N . THR A 1 75 ? 0.998 4.054 -0.044 1.00 93.06 75 THR A N 1
ATOM 602 C CA . THR A 1 75 ? 0.019 4.428 -1.072 1.00 93.06 75 THR A CA 1
ATOM 603 C C . THR A 1 75 ? 0.634 5.179 -2.260 1.00 93.06 75 THR A C 1
ATOM 605 O O . THR A 1 75 ? 0.052 5.178 -3.338 1.00 93.06 75 THR A O 1
ATOM 608 N N . ARG A 1 76 ? 1.857 5.729 -2.165 1.00 94.62 76 ARG A N 1
ATOM 609 C CA . ARG A 1 76 ? 2.512 6.409 -3.310 1.00 94.62 76 ARG A CA 1
ATOM 610 C C . ARG A 1 76 ? 2.810 5.476 -4.484 1.00 94.62 76 ARG A C 1
ATOM 612 O O . ARG A 1 76 ? 3.114 5.939 -5.579 1.00 94.62 76 ARG A O 1
ATOM 619 N N . VAL A 1 77 ? 2.722 4.162 -4.281 1.00 92.88 77 VAL A N 1
ATOM 620 C CA . VAL A 1 77 ? 2.905 3.161 -5.338 1.00 92.88 77 VAL A CA 1
ATOM 621 C C . VAL A 1 77 ? 1.986 3.386 -6.544 1.00 92.88 77 VAL A C 1
ATOM 623 O O . VAL A 1 77 ? 2.406 3.128 -7.672 1.00 92.88 77 VAL A O 1
ATOM 626 N N . TYR A 1 78 ? 0.768 3.900 -6.330 1.00 90.69 78 TYR A N 1
ATOM 627 C CA . TYR A 1 78 ? -0.170 4.205 -7.412 1.00 90.69 78 TYR A CA 1
ATOM 628 C C . TYR A 1 78 ? 0.432 5.226 -8.391 1.00 90.69 78 TYR A C 1
ATOM 630 O O . TYR A 1 78 ? 0.404 5.019 -9.607 1.00 90.69 78 TYR A O 1
ATOM 638 N N . ASP A 1 79 ? 1.053 6.281 -7.860 1.00 90.31 79 ASP A N 1
ATOM 639 C CA . ASP A 1 79 ? 1.695 7.330 -8.653 1.00 90.31 79 ASP A CA 1
ATOM 640 C C . ASP A 1 79 ? 2.989 6.844 -9.301 1.00 90.31 79 ASP A C 1
ATOM 642 O O . ASP A 1 79 ? 3.243 7.141 -10.471 1.00 90.31 79 ASP A O 1
ATOM 646 N N . ILE A 1 80 ? 3.794 6.061 -8.575 1.00 90.81 80 ILE A N 1
ATOM 647 C CA . ILE A 1 80 ? 5.049 5.502 -9.096 1.00 90.81 80 ILE A CA 1
ATOM 648 C C . ILE A 1 80 ? 4.776 4.620 -10.311 1.00 90.81 80 ILE A C 1
ATOM 650 O O . ILE A 1 80 ? 5.402 4.806 -11.353 1.00 90.81 80 ILE A O 1
ATOM 654 N N . ILE A 1 81 ? 3.800 3.712 -10.218 1.00 87.12 81 ILE A N 1
ATOM 655 C CA . ILE A 1 81 ? 3.441 2.842 -11.340 1.00 87.12 81 ILE A CA 1
ATOM 656 C C . ILE A 1 81 ? 2.955 3.662 -12.534 1.00 87.12 81 ILE A C 1
ATOM 658 O O . ILE A 1 81 ? 3.333 3.351 -13.657 1.00 87.12 81 ILE A O 1
ATOM 662 N N . LYS A 1 82 ? 2.181 4.731 -12.313 1.00 82.81 82 LYS A N 1
ATOM 663 C CA . LYS A 1 82 ? 1.650 5.576 -13.392 1.00 82.81 82 LYS A CA 1
ATOM 664 C C . LYS A 1 82 ? 2.710 6.452 -14.069 1.00 82.81 82 LYS A C 1
ATOM 666 O O . LYS A 1 82 ? 2.593 6.731 -15.259 1.00 82.81 82 LYS A O 1
ATOM 671 N N . THR A 1 83 ? 3.705 6.927 -13.322 1.00 85.12 83 THR A N 1
ATOM 672 C CA . THR A 1 83 ? 4.660 7.948 -13.791 1.00 85.12 83 THR A CA 1
ATOM 673 C C . THR A 1 83 ? 6.012 7.371 -14.200 1.00 85.12 83 THR A C 1
ATOM 675 O O . THR A 1 83 ? 6.521 7.707 -15.270 1.00 85.12 83 THR A O 1
ATOM 678 N N . ASN A 1 84 ? 6.600 6.507 -13.371 1.00 87.31 84 ASN A N 1
ATOM 679 C CA . ASN A 1 84 ? 7.900 5.893 -13.615 1.00 87.31 84 ASN A CA 1
ATOM 680 C C . ASN A 1 84 ? 8.010 4.512 -12.932 1.00 87.31 84 ASN A C 1
ATOM 682 O O . ASN A 1 84 ? 8.660 4.380 -11.892 1.00 87.31 84 ASN A O 1
ATOM 686 N N . PRO A 1 85 ? 7.443 3.451 -13.532 1.00 87.44 85 PRO A N 1
ATOM 687 C CA . PRO A 1 85 ? 7.498 2.101 -12.967 1.00 87.44 85 PRO A CA 1
ATOM 688 C C . PRO A 1 85 ? 8.925 1.534 -12.868 1.00 87.44 85 PRO A C 1
ATOM 690 O O . PRO A 1 85 ? 9.156 0.605 -12.097 1.00 87.44 85 PRO A O 1
ATOM 693 N N . TYR A 1 86 ? 9.901 2.093 -13.595 1.00 89.25 86 TYR A N 1
ATOM 694 C CA . TYR A 1 86 ? 11.307 1.678 -13.501 1.00 89.25 86 TYR A CA 1
ATOM 695 C C . TYR A 1 86 ? 11.956 2.065 -12.175 1.00 89.25 86 TYR A C 1
ATOM 697 O O . TYR A 1 86 ? 12.900 1.397 -11.767 1.00 89.25 86 TYR A O 1
ATOM 705 N N . GLN A 1 87 ? 11.402 3.049 -11.459 1.00 90.94 87 GLN A N 1
ATOM 706 C CA . GLN A 1 87 ? 11.872 3.414 -10.123 1.00 90.94 87 GLN A CA 1
ATOM 707 C C . GLN A 1 87 ? 11.749 2.247 -9.127 1.00 90.94 87 GLN A C 1
ATOM 709 O O . GLN A 1 87 ? 12.543 2.130 -8.197 1.00 90.94 87 GLN A O 1
ATOM 714 N N . LEU A 1 88 ? 10.818 1.314 -9.370 1.00 90.88 88 LEU A N 1
ATOM 715 C CA . LEU A 1 88 ? 10.707 0.085 -8.585 1.00 90.88 88 LEU A CA 1
ATOM 716 C C . LEU A 1 88 ? 11.999 -0.746 -8.626 1.00 90.88 88 LEU A C 1
ATOM 718 O O . LEU A 1 88 ? 12.317 -1.393 -7.634 1.00 90.88 88 LEU A O 1
ATOM 722 N N . ALA A 1 89 ? 12.729 -0.741 -9.748 1.00 90.44 89 ALA A N 1
ATOM 723 C CA . ALA A 1 89 ? 13.986 -1.478 -9.877 1.00 90.44 89 ALA A CA 1
ATOM 724 C C . ALA A 1 89 ? 15.158 -0.811 -9.142 1.00 90.44 89 ALA A C 1
ATOM 726 O O . ALA A 1 89 ? 16.106 -1.499 -8.770 1.00 90.44 89 ALA A O 1
ATOM 727 N N . ASP A 1 90 ? 15.080 0.503 -8.930 1.00 89.25 90 ASP A N 1
ATOM 728 C CA . ASP A 1 90 ? 16.112 1.269 -8.233 1.00 89.25 90 ASP A CA 1
ATOM 729 C C . ASP A 1 90 ? 15.913 1.199 -6.710 1.00 89.25 90 ASP A C 1
ATOM 731 O O . ASP A 1 90 ? 16.869 0.991 -5.963 1.00 89.25 90 ASP A O 1
ATOM 735 N N . ASP A 1 91 ? 14.664 1.310 -6.245 1.00 91.69 91 ASP A N 1
ATOM 736 C CA . ASP A 1 91 ? 14.374 1.462 -4.817 1.00 91.69 91 ASP A CA 1
ATOM 737 C C . ASP A 1 91 ? 14.049 0.128 -4.112 1.00 91.69 91 ASP A C 1
ATOM 739 O O . ASP A 1 91 ? 14.249 0.010 -2.901 1.00 91.69 91 ASP A O 1
ATOM 743 N N . VAL A 1 92 ? 13.515 -0.885 -4.816 1.00 90.38 92 VAL A N 1
ATOM 744 C CA . VAL A 1 92 ? 12.959 -2.100 -4.183 1.00 90.38 92 VAL A CA 1
ATOM 745 C C . VAL A 1 92 ? 13.846 -3.327 -4.398 1.00 90.38 92 VAL A C 1
ATOM 747 O O . VAL A 1 92 ? 13.878 -3.943 -5.465 1.00 90.38 92 VAL A O 1
ATOM 750 N N . THR A 1 93 ? 14.4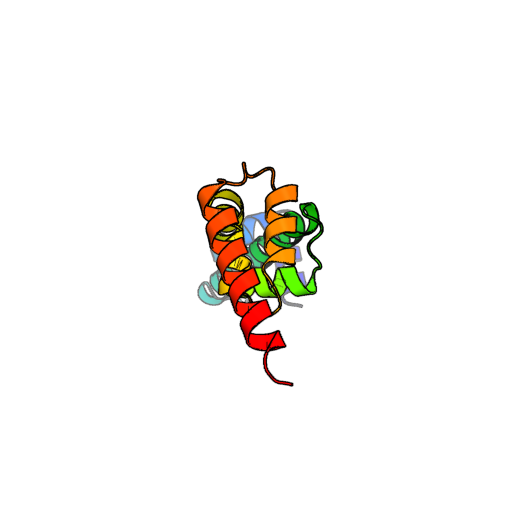81 -3.795 -3.322 1.00 87.19 93 THR A N 1
ATOM 751 C CA . THR A 1 93 ? 15.3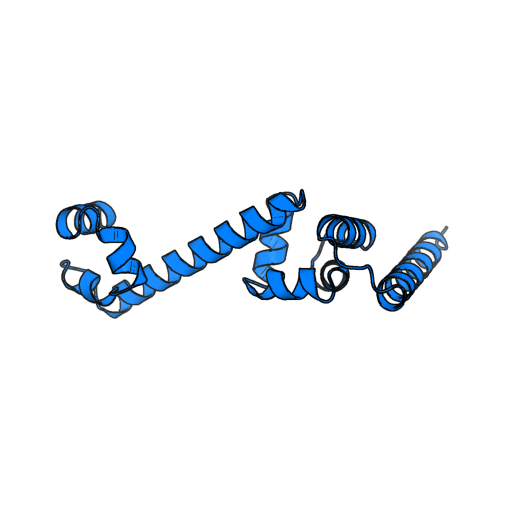39 -4.988 -3.351 1.00 87.19 93 THR A CA 1
ATOM 752 C C . THR A 1 93 ? 14.606 -6.245 -3.836 1.00 87.19 93 THR A C 1
ATOM 754 O O . THR A 1 93 ? 13.688 -6.768 -3.186 1.00 87.19 93 THR A O 1
ATOM 757 N N . GLY A 1 94 ? 15.096 -6.813 -4.939 1.00 83.50 94 GLY A N 1
ATOM 758 C CA . GLY A 1 94 ? 14.521 -7.993 -5.591 1.00 83.50 94 GLY A CA 1
ATOM 759 C C . GLY A 1 94 ? 13.591 -7.663 -6.760 1.00 83.50 94 GLY A C 1
ATOM 760 O O . GLY A 1 94 ? 13.061 -8.586 -7.376 1.00 83.50 94 GLY A O 1
ATOM 761 N N . ILE A 1 95 ? 13.420 -6.381 -7.093 1.00 86.75 95 ILE A N 1
ATOM 762 C CA . ILE A 1 95 ? 12.868 -5.940 -8.374 1.00 86.75 95 ILE A CA 1
ATOM 763 C C . ILE A 1 95 ? 14.043 -5.540 -9.257 1.00 86.75 95 ILE A C 1
ATOM 765 O O . ILE A 1 95 ? 14.742 -4.581 -8.974 1.00 86.75 95 ILE A O 1
ATOM 769 N N . GLY A 1 96 ? 14.287 -6.303 -10.320 1.00 85.31 96 GLY A N 1
ATOM 770 C CA . GLY A 1 96 ? 15.220 -5.907 -11.374 1.00 85.31 96 GLY A CA 1
ATOM 771 C C . GLY A 1 96 ? 14.494 -5.223 -12.531 1.00 85.31 96 GLY A C 1
ATOM 772 O O . GLY A 1 96 ? 13.264 -5.266 -12.618 1.00 85.31 96 GLY A O 1
ATOM 773 N N . PHE A 1 97 ? 15.262 -4.681 -13.480 1.00 85.19 97 PHE A N 1
ATOM 774 C CA . PHE A 1 97 ? 14.732 -4.028 -14.684 1.00 85.19 97 PHE A CA 1
ATOM 775 C C . PHE A 1 97 ? 13.678 -4.877 -15.412 1.00 85.19 97 PHE A C 1
ATOM 777 O O . PHE A 1 97 ? 12.627 -4.363 -15.767 1.00 85.19 97 PHE A O 1
ATOM 784 N N . LYS A 1 98 ? 13.908 -6.188 -15.579 1.00 83.44 98 LYS A N 1
ATOM 785 C CA . LYS A 1 98 ? 12.960 -7.094 -16.261 1.00 83.44 98 LYS A CA 1
ATOM 786 C C . LYS A 1 98 ? 11.598 -7.159 -15.564 1.00 83.44 98 LYS A C 1
ATOM 788 O O . LYS A 1 98 ? 10.570 -7.165 -16.233 1.00 83.44 98 LYS A O 1
ATOM 793 N N . THR A 1 99 ? 11.593 -7.195 -14.232 1.00 84.12 99 THR A N 1
ATOM 794 C CA . THR A 1 99 ? 10.360 -7.207 -13.436 1.00 84.12 99 THR A CA 1
ATOM 795 C C . THR A 1 99 ? 9.656 -5.856 -13.527 1.00 84.12 99 THR A C 1
ATOM 797 O O . THR A 1 99 ? 8.451 -5.820 -13.748 1.00 84.12 99 THR A O 1
ATOM 800 N N . ALA A 1 100 ? 10.398 -4.750 -13.421 1.00 86.88 100 ALA A N 1
ATOM 801 C CA . ALA A 1 100 ? 9.836 -3.409 -13.567 1.00 86.88 100 ALA A CA 1
ATOM 802 C C . ALA A 1 100 ? 9.277 -3.149 -14.982 1.00 86.88 100 ALA A C 1
ATOM 804 O O . ALA A 1 100 ? 8.196 -2.583 -15.112 1.00 86.88 100 ALA A O 1
ATOM 805 N N . ASP A 1 101 ? 9.956 -3.618 -16.033 1.00 85.88 101 ASP A N 1
ATOM 806 C CA . ASP A 1 101 ? 9.508 -3.531 -17.433 1.00 85.88 101 ASP A CA 1
ATOM 807 C C . ASP A 1 101 ? 8.228 -4.350 -17.671 1.00 85.88 101 ASP A C 1
ATOM 809 O O . ASP A 1 101 ? 7.325 -3.898 -18.370 1.00 85.88 101 ASP A O 1
ATOM 813 N N . GLU A 1 102 ? 8.095 -5.525 -17.048 1.00 84.00 102 GLU A N 1
ATOM 814 C CA . GLU A 1 102 ? 6.859 -6.315 -17.104 1.00 84.00 102 GLU A CA 1
ATOM 815 C C . GLU A 1 102 ? 5.694 -5.614 -16.383 1.00 84.00 102 GLU A C 1
ATOM 817 O O . GLU A 1 102 ? 4.583 -5.570 -16.913 1.00 84.00 102 GLU A O 1
ATOM 822 N N . ILE A 1 103 ? 5.943 -5.013 -15.211 1.00 84.44 103 ILE A N 1
ATOM 823 C CA . ILE A 1 103 ? 4.943 -4.210 -14.486 1.00 84.44 103 ILE A CA 1
ATOM 824 C C . ILE A 1 103 ? 4.511 -3.010 -15.337 1.00 84.44 103 ILE A C 1
ATOM 826 O O . ILE A 1 103 ? 3.316 -2.778 -15.498 1.00 84.44 103 ILE A O 1
ATOM 830 N N . ALA A 1 104 ? 5.466 -2.293 -15.936 1.00 84.25 104 ALA A N 1
ATOM 831 C CA . ALA A 1 104 ? 5.205 -1.160 -16.820 1.00 84.25 104 ALA A CA 1
ATOM 832 C C . ALA A 1 104 ? 4.316 -1.554 -18.009 1.00 84.25 104 ALA A C 1
ATOM 834 O O . ALA A 1 104 ? 3.338 -0.868 -18.309 1.00 84.25 104 ALA A O 1
ATOM 835 N N . ARG A 1 105 ? 4.622 -2.693 -18.649 1.00 82.88 105 ARG A N 1
ATOM 836 C CA . ARG A 1 105 ? 3.836 -3.234 -19.767 1.00 82.88 105 ARG A CA 1
ATOM 837 C C . ARG A 1 105 ? 2.403 -3.569 -19.352 1.00 82.88 105 ARG A C 1
ATOM 839 O O . ARG A 1 105 ? 1.471 -3.217 -20.070 1.00 82.88 105 ARG A O 1
ATOM 846 N N . ARG A 1 106 ? 2.209 -4.209 -18.195 1.00 81.31 106 ARG A N 1
ATOM 847 C CA . ARG A 1 106 ? 0.871 -4.569 -17.683 1.00 81.31 106 ARG A CA 1
ATOM 848 C C . ARG A 1 106 ? 0.066 -3.367 -17.200 1.00 81.31 106 ARG A C 1
ATOM 850 O O . ARG A 1 106 ? -1.154 -3.383 -17.311 1.00 81.31 106 ARG A O 1
ATOM 857 N N . ALA A 1 107 ? 0.736 -2.330 -16.707 1.00 76.44 107 ALA A N 1
ATOM 858 C CA . ALA A 1 107 ? 0.110 -1.081 -16.292 1.00 76.44 107 ALA A CA 1
ATOM 859 C C . ALA A 1 107 ? -0.413 -0.231 -17.459 1.00 76.44 107 ALA A C 1
ATOM 861 O O . ALA A 1 107 ? -1.055 0.790 -17.221 1.00 76.44 107 ALA A O 1
ATOM 862 N N . GLY A 1 108 ? -0.149 -0.625 -18.713 1.00 73.00 108 GLY A N 1
ATOM 863 C CA . GLY A 1 108 ? -0.568 0.140 -19.889 1.00 73.00 108 GLY A CA 1
ATOM 864 C C . GLY A 1 108 ? 0.068 1.529 -19.949 1.00 73.00 108 GLY A C 1
ATOM 865 O O . GLY A 1 108 ? -0.403 2.394 -20.684 1.00 73.00 108 GLY A O 1
ATOM 866 N N . VAL A 1 109 ? 1.123 1.754 -19.161 1.00 67.44 109 VAL A N 1
ATOM 867 C CA . VAL A 1 109 ? 1.894 2.989 -19.180 1.00 67.44 109 VAL A CA 1
ATOM 868 C C . VAL A 1 109 ? 2.563 3.021 -20.537 1.00 67.44 109 VAL A C 1
ATOM 870 O O . VAL A 1 109 ? 3.376 2.141 -20.829 1.00 67.44 109 VAL A O 1
ATOM 873 N N . GLU A 1 110 ? 2.194 3.999 -21.374 1.00 59.28 110 GLU A N 1
ATOM 874 C CA . GLU A 1 110 ? 2.933 4.279 -22.600 1.00 59.28 110 GLU A CA 1
ATOM 875 C C . GLU A 1 110 ? 4.386 4.403 -22.196 1.00 59.28 110 GLU A C 1
ATOM 877 O O . GLU A 1 110 ? 4.788 5.288 -21.436 1.00 59.28 110 GLU A O 1
ATOM 882 N N . VAL A 1 111 ? 5.144 3.400 -22.609 1.00 56.50 111 VAL A N 1
ATOM 883 C CA . VAL A 1 111 ? 6.478 3.206 -22.109 1.0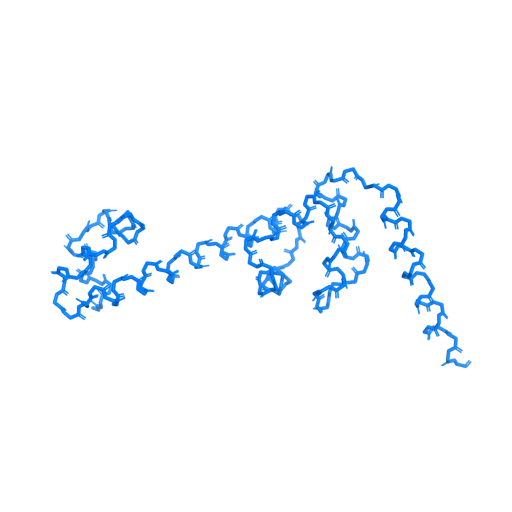0 56.50 111 VAL A CA 1
ATOM 884 C C . VAL A 1 111 ? 7.305 4.294 -22.753 1.00 56.50 111 VAL A C 1
ATOM 886 O O . VAL A 1 111 ? 7.770 4.112 -23.875 1.00 56.50 111 VAL A O 1
ATOM 889 N N . ASN A 1 112 ? 7.408 5.446 -22.080 1.00 58.88 112 ASN A N 1
ATOM 890 C CA . ASN A 1 112 ? 8.145 6.602 -22.560 1.00 58.88 112 ASN A CA 1
ATOM 891 C C . ASN A 1 112 ? 9.483 6.084 -23.067 1.00 58.88 112 ASN A C 1
ATOM 893 O O . ASN A 1 112 ? 10.311 5.616 -22.277 1.00 58.88 112 ASN A O 1
ATOM 897 N N . ALA A 1 113 ? 9.651 6.094 -24.394 1.00 61.00 113 ALA A N 1
ATOM 898 C CA . ALA A 1 113 ? 10.746 5.385 -25.042 1.00 61.00 113 ALA A CA 1
ATOM 899 C C . ALA A 1 113 ? 12.084 5.836 -24.446 1.00 61.00 113 ALA A C 1
ATOM 901 O O . ALA A 1 113 ? 12.972 5.025 -24.229 1.00 61.00 113 ALA A O 1
ATOM 902 N N . SER A 1 114 ? 12.180 7.107 -24.051 1.00 65.31 114 SER A N 1
ATOM 903 C CA . SER A 1 114 ? 13.329 7.691 -23.365 1.00 65.31 114 SER A CA 1
ATOM 904 C C . SER A 1 114 ? 13.658 7.059 -22.004 1.00 65.31 114 SER A C 1
ATOM 906 O O . SER A 1 114 ? 14.828 6.772 -21.757 1.00 65.31 114 SER A O 1
ATOM 908 N N . VAL A 1 115 ? 12.677 6.824 -21.123 1.00 68.38 115 VAL A N 1
ATOM 909 C CA . VAL A 1 115 ? 12.914 6.240 -19.786 1.00 68.38 115 VAL A CA 1
ATOM 910 C C . VAL A 1 115 ? 13.291 4.768 -19.920 1.00 68.38 115 VAL A C 1
ATOM 912 O O . VAL A 1 115 ? 14.304 4.344 -19.370 1.00 68.38 115 VAL A O 1
ATOM 915 N N . ARG A 1 116 ? 12.559 4.007 -20.746 1.00 74.12 116 ARG A N 1
ATOM 916 C CA . ARG A 1 116 ? 12.884 2.597 -21.000 1.00 74.12 116 ARG A CA 1
ATOM 917 C C . ARG A 1 116 ? 14.234 2.414 -21.677 1.00 74.12 116 ARG A C 1
ATOM 919 O O . ARG A 1 116 ? 14.964 1.506 -21.299 1.00 74.12 116 ARG A O 1
ATOM 926 N N . ILE A 1 117 ? 14.577 3.249 -22.661 1.00 72.81 117 ILE A N 1
ATOM 927 C CA . ILE A 1 117 ? 15.883 3.182 -23.331 1.00 72.81 117 ILE A CA 1
ATOM 928 C C . ILE A 1 117 ? 16.994 3.459 -22.319 1.00 72.81 117 ILE A C 1
ATOM 930 O O . ILE A 1 117 ? 17.936 2.680 -22.255 1.00 72.81 117 ILE A O 1
ATOM 934 N N . LYS A 1 118 ? 16.875 4.502 -21.485 1.00 76.31 118 LYS A N 1
ATOM 935 C CA . LYS A 1 118 ? 17.884 4.806 -20.457 1.00 76.31 118 LYS A CA 1
ATOM 936 C C . LYS A 1 118 ? 18.050 3.663 -19.459 1.00 76.31 118 LYS A C 1
ATOM 938 O O . LYS A 1 118 ? 19.164 3.179 -19.283 1.00 76.31 118 LYS A O 1
ATOM 943 N N . SER A 1 119 ? 16.959 3.202 -18.849 1.00 73.94 119 SER A N 1
ATOM 944 C CA . SER A 1 119 ? 17.012 2.120 -17.861 1.00 73.94 119 SER A CA 1
ATOM 945 C C . SER A 1 119 ? 17.473 0.798 -18.486 1.00 73.94 119 SER A C 1
ATOM 947 O O . SER A 1 119 ? 18.275 0.085 -17.889 1.00 73.94 119 SER A O 1
ATOM 949 N N . GLY A 1 120 ? 17.053 0.502 -19.719 1.00 74.81 120 GLY A N 1
ATOM 950 C CA . GLY A 1 120 ? 17.500 -0.672 -20.468 1.00 74.81 120 GLY A CA 1
ATOM 951 C C . GLY A 1 120 ? 18.981 -0.614 -20.852 1.00 74.81 120 GLY A C 1
ATOM 952 O O . GLY A 1 120 ? 19.670 -1.626 -20.757 1.00 74.81 120 GLY A O 1
ATOM 953 N N . MET A 1 121 ? 19.494 0.561 -21.231 1.00 76.31 121 MET A N 1
ATOM 954 C CA . MET A 1 121 ? 20.921 0.778 -21.492 1.00 76.31 121 MET A CA 1
ATOM 955 C C . MET A 1 121 ? 21.756 0.626 -20.221 1.00 76.31 121 MET A C 1
ATOM 957 O O . MET A 1 121 ? 22.762 -0.077 -20.253 1.00 76.31 121 MET A O 1
ATOM 961 N N . CYS A 1 122 ? 21.338 1.237 -19.106 1.00 76.25 122 CYS A N 1
ATOM 962 C CA . CYS A 1 122 ? 22.005 1.058 -17.815 1.00 76.25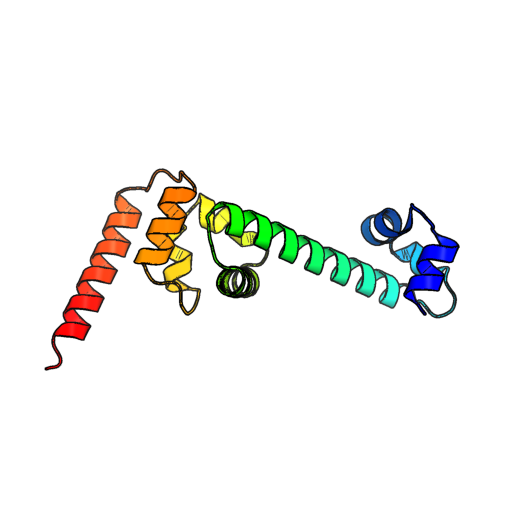 122 CYS A CA 1
ATOM 963 C C . CYS A 1 122 ? 22.045 -0.421 -17.424 1.00 76.25 122 CYS A C 1
ATOM 965 O O . CYS A 1 122 ? 23.115 -0.930 -17.110 1.00 76.25 122 CYS A O 1
ATOM 967 N N . TYR A 1 123 ? 20.917 -1.130 -17.533 1.00 77.69 123 TYR A N 1
ATOM 968 C CA . TYR A 1 123 ? 20.859 -2.564 -17.254 1.00 77.69 123 TYR A CA 1
ATOM 969 C C . TYR A 1 123 ? 21.819 -3.368 -18.144 1.00 77.69 123 TYR A C 1
ATOM 971 O O . TYR A 1 123 ? 22.595 -4.168 -17.631 1.00 77.69 123 TYR A O 1
ATOM 979 N N . ALA A 1 124 ? 21.821 -3.129 -19.460 1.00 75.88 124 ALA A N 1
ATOM 980 C CA . ALA A 1 124 ? 22.715 -3.823 -20.388 1.00 75.88 124 ALA A CA 1
ATOM 981 C C . ALA A 1 124 ? 24.202 -3.567 -20.082 1.00 75.88 124 ALA A C 1
ATOM 983 O O . ALA A 1 124 ? 25.011 -4.489 -20.165 1.00 75.88 124 ALA A O 1
ATOM 984 N N . LEU A 1 125 ? 24.560 -2.337 -19.696 1.00 77.75 125 LEU A N 1
ATOM 985 C CA . LEU A 1 125 ? 25.918 -1.990 -19.271 1.00 77.75 125 LEU A CA 1
ATOM 986 C C . LEU A 1 125 ? 26.296 -2.694 -17.964 1.00 77.75 125 LEU A C 1
ATOM 988 O O . LEU A 1 125 ? 27.373 -3.276 -17.884 1.00 77.75 125 LEU A O 1
ATOM 992 N N . THR A 1 126 ? 25.411 -2.692 -16.965 1.00 77.56 126 THR A N 1
ATOM 993 C CA . THR A 1 126 ? 25.640 -3.382 -15.690 1.00 77.56 126 THR A CA 1
ATOM 994 C C . THR A 1 126 ? 25.812 -4.890 -15.887 1.00 77.56 126 THR A C 1
ATOM 996 O O . THR A 1 126 ? 26.762 -5.462 -15.356 1.00 77.56 126 THR A O 1
ATOM 999 N N . GLU A 1 127 ? 24.964 -5.533 -16.694 1.00 76.62 127 GLU A N 1
ATOM 1000 C CA . GLU A 1 127 ? 25.089 -6.962 -17.023 1.00 76.62 127 GLU A CA 1
ATOM 1001 C C . GLU A 1 127 ? 26.406 -7.266 -17.753 1.00 76.62 127 GLU A C 1
ATOM 1003 O O . GLU A 1 127 ? 27.076 -8.252 -17.439 1.00 76.62 127 GLU A O 1
ATOM 1008 N N . ALA A 1 128 ? 26.811 -6.410 -18.700 1.00 72.94 128 ALA A N 1
ATOM 1009 C CA . ALA A 1 128 ? 28.070 -6.562 -19.425 1.00 72.94 128 ALA A CA 1
ATOM 1010 C C . ALA A 1 128 ? 29.292 -6.406 -18.504 1.00 72.94 128 ALA A C 1
ATOM 1012 O O . ALA A 1 128 ? 30.245 -7.174 -18.619 1.00 72.94 128 ALA A O 1
ATOM 1013 N N . SER A 1 129 ? 29.260 -5.461 -17.558 1.00 70.81 129 SER A N 1
ATOM 1014 C CA . SER A 1 129 ? 30.319 -5.296 -16.555 1.00 70.81 129 SER A CA 1
ATOM 1015 C C . SER A 1 129 ? 30.407 -6.482 -15.591 1.00 70.81 129 SER A C 1
ATOM 1017 O O . SER A 1 129 ? 31.509 -6.903 -15.253 1.00 70.81 129 SER A O 1
ATOM 1019 N N . LEU A 1 130 ? 29.272 -7.056 -15.183 1.00 68.50 130 LEU A N 1
ATOM 1020 C CA . LEU A 1 130 ? 29.239 -8.237 -14.311 1.00 68.50 130 LEU A CA 1
ATOM 1021 C C . LEU A 1 130 ? 29.688 -9.518 -15.033 1.00 68.50 130 LEU A C 1
ATOM 1023 O O . LEU A 1 130 ? 30.293 -10.389 -14.414 1.00 68.50 130 LEU A O 1
ATOM 1027 N N . SER A 1 131 ? 29.445 -9.617 -16.342 1.00 63.81 131 SER A N 1
ATOM 1028 C CA . SER A 1 131 ? 29.837 -10.767 -17.174 1.00 63.81 131 SER A CA 1
ATOM 1029 C C . SER A 1 131 ? 31.315 -10.751 -17.602 1.00 63.81 131 SER A C 1
ATOM 1031 O O . SER A 1 131 ? 31.791 -11.720 -18.187 1.00 63.81 131 SER A O 1
ATOM 1033 N N . GLY A 1 132 ? 32.049 -9.665 -17.331 1.00 56.28 132 GLY A N 1
ATOM 1034 C CA . GLY A 1 132 ? 33.463 -9.494 -17.690 1.00 56.28 132 GLY A CA 1
ATOM 1035 C C . GLY A 1 132 ? 34.476 -9.980 -16.643 1.00 56.28 132 GLY A C 1
ATOM 1036 O O . GLY A 1 132 ? 35.674 -9.800 -16.845 1.00 56.28 132 GLY A O 1
ATOM 1037 N N . HIS A 1 133 ? 34.031 -10.564 -15.524 1.00 47.84 133 HIS A N 1
ATOM 1038 C CA . HIS A 1 133 ? 34.901 -11.095 -14.464 1.00 47.84 133 HIS A CA 1
ATOM 1039 C C . HIS A 1 133 ? 35.011 -12.629 -14.489 1.00 47.84 133 HIS A C 1
ATOM 1041 O O . HIS A 1 133 ? 34.731 -13.302 -13.496 1.00 47.84 133 HIS A O 1
ATOM 1047 N N . THR A 1 134 ? 35.478 -13.162 -15.619 1.00 41.81 134 THR A N 1
ATOM 1048 C CA . THR A 1 134 ? 36.075 -14.507 -15.720 1.00 41.81 134 THR A CA 1
ATOM 1049 C C . THR A 1 134 ? 37.355 -14.441 -16.527 1.00 41.81 134 THR A C 1
ATOM 1051 O O . THR A 1 134 ? 37.365 -13.680 -17.519 1.00 41.81 134 THR A O 1
#

Organism: NCBI:txid408170

Radius of gyration: 21.42 Å; chains: 1; bounding box: 59×24×54 Å

pLDDT: mean 86.16, std 10.68, range [41.81, 96.62]

Foldseek 3Di:
DLVVQLCVVQPPCSLVCLAPPLCVSCVGPPQHSVNSVVSSVVVVLVVQLVVQQVVVVLLVDDSVQSVQLCVQQRNCVVVCLQPPLCVCCVRGPPDHNVNSVSSNVSSVRPPPCVNNVVSVVVVVVVVVVVVPPD

Secondary structure (DSSP, 8-state):
-HHHHHHHHHGGGHHHHHHH-GGGGGGSTT--HHHHHHHHHHHHHHHHHHHHHHHHHHTT--HHHHHHHHHHHGGGHHHHHHH-TTHHHHHSTT--HHHHHHHHHHTT----HHHHHHHHHHHHHHHHHHTT--

Sequence (134 aa):
MLADRIVDKFGEDTFRIIEEEPERLAEIRGITTRKAMDISTQLEEKKDMRDVMIFLQGYGISPTLSTKIFNNYGTRVYDIIKTNPYQLADDVTGIGFKTADEIARRAGVEVNASVRIKSGMCYALTEASLSGHT